Protein AF-A0A2P1QP71-F1 (afdb_monomer)

Organism: NCBI:txid28183

Solvent-accessible surface area (backbone atoms only — not comparable to full-atom values): 4405 Å² total; per-residue (Å²): 136,90,59,76,54,61,58,50,28,45,63,71,65,72,56,57,71,70,61,47,54,56,40,56,69,73,52,53,69,69,51,70,72,70,42,52,56,65,56,44,37,53,46,36,60,73,62,34,41,59,52,53,51,51,62,47,62,78,45,95,67,82,81,73,86,76,82,82,91,127

Secondary structure (DSSP, 8-state):
---HHHHHHHHHHT--HHHHHHHHHHS-HHHHHHS-HHHHHHHIIIIIHHHHHHHHHTS-----------

Foldseek 3Di:
DDDPLLVLLCVVLVDDPVLSVQLVVPDDPVCVVPDGSVRSSVCSVPPRSCVSVVVCVVPPDDPPPDDPDD

Radius of gyration: 13.24 Å; Cα contacts (8 Å, |Δi|>4): 33; chains: 1; bounding box: 23×43×33 Å

Mean predicted aligned error: 9.95 Å

Nearest PDB structures (foldseek):
  3qxe-assembly3_F  TM=4.777E-01  e=4.242E+00  Pseudomonas putida
  2n83-assembly1_B  TM=2.498E-01  e=3.559E+00  Homo sapiens

Structure (mmCIF, N/CA/C/O backbone):
data_AF-A0A2P1QP71-F1
#
_entry.id   AF-A0A2P1QP71-F1
#
loop_
_atom_site.group_PDB
_atom_site.id
_atom_site.type_symbol
_atom_site.label_atom_id
_atom_site.label_alt_id
_atom_site.label_comp_id
_atom_site.label_asym_id
_atom_site.label_entity_id
_atom_site.label_seq_id
_atom_site.pdbx_PDB_ins_code
_atom_site.Cartn_x
_atom_site.Cartn_y
_atom_site.Cartn_z
_atom_site.occupancy
_atom_site.B_iso_or_equiv
_atom_site.auth_seq_id
_atom_site.auth_comp_id
_atom_site.auth_asym_id
_atom_site.auth_atom_id
_atom_site.pdbx_PDB_model_num
ATOM 1 N N . MET A 1 1 ? -16.427 -0.516 11.864 1.00 46.34 1 MET A N 1
ATOM 2 C CA . MET A 1 1 ? -15.269 -0.100 12.695 1.00 46.34 1 MET A CA 1
ATOM 3 C C . MET A 1 1 ? -14.022 -0.834 12.200 1.00 46.34 1 MET A C 1
ATOM 5 O O . MET A 1 1 ? -14.191 -1.930 11.688 1.00 46.34 1 MET A O 1
ATOM 9 N N . ASN A 1 2 ? -12.831 -0.228 12.346 1.00 46.44 2 ASN A N 1
ATOM 10 C CA . ASN A 1 2 ? -11.495 -0.568 11.793 1.00 46.44 2 ASN A CA 1
ATOM 11 C C . ASN A 1 2 ? -11.193 0.043 10.404 1.00 46.44 2 ASN A C 1
ATOM 13 O O . ASN A 1 2 ? -11.866 -0.261 9.435 1.00 46.44 2 ASN A O 1
ATOM 17 N N . THR A 1 3 ? -10.167 0.880 10.201 1.00 58.28 3 THR A N 1
ATOM 18 C CA . THR A 1 3 ? -8.819 0.824 10.793 1.00 58.28 3 THR A CA 1
ATOM 19 C C . THR A 1 3 ? -8.105 2.195 10.738 1.00 58.28 3 THR A C 1
ATOM 21 O O . THR A 1 3 ? -7.926 2.730 9.643 1.00 58.28 3 THR A O 1
ATOM 24 N N . PRO A 1 4 ? -7.550 2.714 11.854 1.00 67.75 4 PRO A N 1
ATOM 25 C CA . PRO A 1 4 ? -6.662 3.894 11.854 1.00 67.75 4 PRO A CA 1
ATOM 26 C C . PRO A 1 4 ? -5.401 3.698 10.992 1.00 67.75 4 PRO A C 1
ATOM 28 O O . PRO A 1 4 ? -4.719 4.655 10.634 1.00 67.75 4 PRO A O 1
ATOM 31 N N . LYS A 1 5 ? -5.096 2.442 10.640 1.00 73.50 5 LYS A N 1
ATOM 32 C CA . LYS A 1 5 ? -3.986 2.051 9.772 1.00 73.50 5 LYS A CA 1
ATOM 33 C C . LYS A 1 5 ? -4.162 2.580 8.343 1.00 73.50 5 LYS A C 1
ATOM 35 O O . LYS A 1 5 ? -3.219 3.159 7.820 1.00 73.50 5 LYS A O 1
ATOM 40 N N . LYS A 1 6 ? -5.352 2.447 7.738 1.00 78.38 6 LYS A N 1
ATOM 41 C CA . LYS A 1 6 ? -5.623 2.940 6.371 1.00 78.38 6 LYS A CA 1
ATOM 42 C C . LYS A 1 6 ? -5.479 4.461 6.282 1.00 78.38 6 LYS A C 1
ATOM 44 O O . LYS A 1 6 ? -4.794 4.953 5.395 1.00 78.38 6 LYS A O 1
ATOM 49 N N . ASP A 1 7 ? -6.064 5.173 7.243 1.00 80.12 7 ASP A N 1
ATOM 50 C CA . ASP A 1 7 ? -6.046 6.641 7.295 1.00 80.12 7 ASP A CA 1
ATOM 51 C C . ASP A 1 7 ? -4.623 7.188 7.502 1.00 80.12 7 ASP A C 1
ATOM 53 O O . ASP A 1 7 ? -4.203 8.129 6.828 1.00 80.12 7 ASP A O 1
ATOM 57 N N . LYS A 1 8 ? -3.832 6.534 8.372 1.00 82.00 8 LYS A N 1
ATOM 58 C CA . LYS A 1 8 ? -2.404 6.8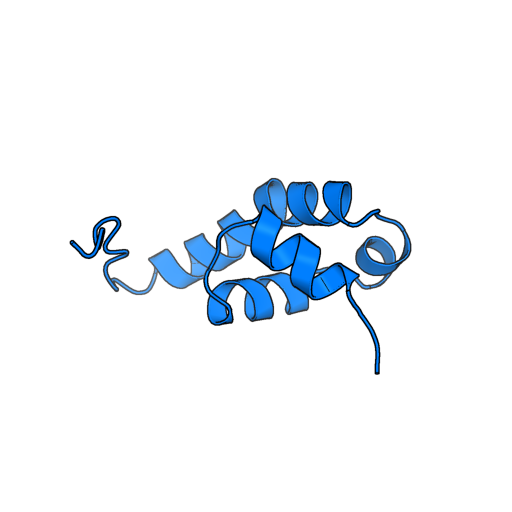41 8.544 1.00 82.00 8 LYS A CA 1
ATOM 59 C C . LYS A 1 8 ? -1.620 6.649 7.250 1.00 82.00 8 LYS A C 1
ATOM 61 O O . LYS A 1 8 ? -0.877 7.546 6.877 1.00 82.00 8 LYS A O 1
ATOM 66 N N . ILE A 1 9 ? -1.798 5.521 6.561 1.00 83.00 9 ILE A N 1
ATOM 67 C CA . ILE A 1 9 ? -1.075 5.234 5.313 1.00 83.00 9 ILE A CA 1
ATOM 68 C C . ILE A 1 9 ? -1.437 6.262 4.237 1.00 83.00 9 ILE A C 1
ATOM 70 O O . ILE A 1 9 ? -0.544 6.800 3.589 1.00 83.00 9 ILE A O 1
ATOM 74 N N . GLN A 1 10 ? -2.724 6.589 4.082 1.00 80.88 10 GLN A N 1
ATOM 75 C CA . GLN A 1 10 ? -3.166 7.595 3.117 1.00 80.88 10 GLN A CA 1
ATOM 76 C C . GLN A 1 10 ? -2.533 8.968 3.399 1.00 80.88 10 GLN A C 1
ATOM 78 O O . GLN A 1 10 ? -2.024 9.610 2.480 1.00 80.88 10 GLN A O 1
ATOM 83 N N . LYS A 1 11 ? -2.500 9.399 4.670 1.00 79.38 11 LYS A N 1
ATOM 84 C CA . LYS A 1 11 ? -1.840 10.651 5.083 1.00 79.38 11 LYS A CA 1
ATOM 85 C C . LYS A 1 11 ? -0.329 10.624 4.863 1.00 79.38 11 LYS A C 1
ATOM 87 O O . LYS A 1 11 ? 0.229 11.627 4.433 1.00 79.38 11 LYS A O 1
ATOM 92 N N . THR A 1 12 ? 0.326 9.493 5.122 1.00 81.88 12 THR A N 1
ATOM 93 C CA . THR A 1 12 ? 1.765 9.311 4.875 1.00 81.88 12 THR A CA 1
ATOM 94 C C . THR A 1 12 ? 2.098 9.415 3.389 1.00 81.88 12 THR A C 1
ATOM 96 O O . THR A 1 12 ? 3.072 10.067 3.030 1.00 81.88 12 THR A O 1
ATOM 99 N N . LEU A 1 13 ? 1.276 8.817 2.527 1.00 78.38 13 LEU A N 1
ATOM 100 C CA . LEU A 1 13 ? 1.499 8.805 1.082 1.00 78.38 13 LEU A CA 1
ATOM 101 C C . LEU A 1 13 ? 1.163 10.138 0.399 1.00 78.38 13 LEU A C 1
ATOM 103 O O . LEU A 1 13 ? 1.637 10.369 -0.708 1.00 78.38 13 LEU A O 1
ATOM 107 N N . LYS A 1 14 ? 0.366 11.010 1.036 1.00 82.88 14 LYS A N 1
ATOM 108 C CA . LYS A 1 14 ? -0.085 12.303 0.479 1.00 82.88 14 LYS A CA 1
ATOM 109 C C . LYS A 1 14 ? -0.708 12.183 -0.925 1.00 82.88 14 LYS A C 1
ATOM 111 O O . LYS A 1 14 ? -0.563 13.076 -1.753 1.00 82.88 14 LYS A O 1
ATOM 116 N N . ILE A 1 15 ? -1.408 11.081 -1.195 1.00 80.56 15 ILE A N 1
ATOM 117 C CA . ILE A 1 15 ? -2.083 10.821 -2.476 1.00 80.56 15 ILE A CA 1
ATOM 118 C C . ILE A 1 15 ? -3.600 11.000 -2.364 1.00 80.56 15 ILE A C 1
ATOM 120 O O . ILE A 1 15 ? -4.179 10.927 -1.275 1.00 80.56 15 ILE A O 1
ATOM 124 N N . THR A 1 16 ? -4.261 11.212 -3.505 1.00 82.31 16 THR A N 1
ATOM 125 C CA . THR A 1 16 ? -5.724 11.311 -3.555 1.00 82.31 16 THR A CA 1
ATOM 126 C C . THR A 1 16 ? -6.371 9.996 -3.120 1.00 82.31 16 THR A C 1
ATOM 128 O O . THR A 1 16 ? -5.835 8.909 -3.348 1.00 82.31 16 THR A O 1
ATOM 131 N N . LYS A 1 17 ? -7.565 10.087 -2.519 1.00 81.44 17 LYS A N 1
ATOM 132 C CA . LYS A 1 17 ? -8.326 8.910 -2.070 1.00 81.44 17 LYS A CA 1
ATOM 133 C C . LYS A 1 17 ? -8.512 7.890 -3.200 1.00 81.44 17 LYS A C 1
ATOM 135 O O . LYS A 1 17 ? -8.333 6.702 -2.976 1.00 81.44 17 LYS A O 1
ATOM 140 N N . ARG A 1 18 ? -8.794 8.363 -4.417 1.00 82.75 18 ARG A N 1
ATOM 141 C CA . ARG A 1 18 ? -8.993 7.511 -5.595 1.00 82.75 18 ARG A CA 1
ATOM 142 C C . ARG A 1 18 ? -7.748 6.682 -5.932 1.00 82.75 18 ARG A C 1
ATOM 144 O O . ARG A 1 18 ? -7.853 5.469 -6.053 1.00 82.75 18 ARG A O 1
ATOM 151 N N . VAL A 1 19 ? -6.576 7.317 -6.016 1.00 82.38 19 VAL A N 1
ATOM 152 C CA . VAL A 1 19 ? -5.308 6.617 -6.300 1.00 82.38 19 VAL A CA 1
ATOM 153 C C . VAL A 1 19 ? -4.945 5.671 -5.158 1.00 82.38 19 VAL A C 1
ATOM 155 O O . VAL A 1 19 ? -4.470 4.564 -5.400 1.00 82.38 19 VAL A O 1
ATOM 158 N N . PHE A 1 20 ? -5.214 6.067 -3.911 1.00 85.81 20 PHE A N 1
ATOM 159 C CA . PHE A 1 20 ? -4.998 5.204 -2.753 1.00 85.81 20 PHE A CA 1
ATOM 160 C C . PHE A 1 20 ? -5.862 3.942 -2.788 1.00 85.81 20 PHE A C 1
ATOM 162 O O . PHE A 1 20 ? -5.359 2.868 -2.479 1.00 85.81 20 PHE A O 1
ATOM 169 N N . GLU A 1 21 ? -7.139 4.043 -3.160 1.00 86.88 21 GLU A N 1
ATOM 170 C CA . GLU A 1 21 ? -8.027 2.880 -3.244 1.00 86.88 21 GLU A CA 1
ATOM 171 C C . GLU A 1 21 ? -7.593 1.895 -4.333 1.00 86.88 21 GLU A C 1
ATOM 173 O O . GLU A 1 21 ? -7.599 0.689 -4.087 1.00 86.88 21 GLU A O 1
ATOM 178 N N . GLU A 1 22 ? -7.136 2.395 -5.481 1.00 87.62 22 GLU A N 1
ATOM 179 C CA . GLU A 1 22 ? -6.565 1.560 -6.544 1.00 87.62 22 GLU A CA 1
ATOM 180 C C . GLU A 1 22 ? -5.262 0.897 -6.095 1.00 87.62 22 GLU A C 1
ATOM 182 O O . GLU A 1 22 ? -5.111 -0.317 -6.217 1.00 87.62 22 GLU A O 1
ATOM 187 N N . CYS A 1 23 ? -4.361 1.654 -5.459 1.00 86.62 23 CYS A N 1
ATOM 188 C CA . CYS A 1 23 ? -3.163 1.076 -4.856 1.00 86.62 23 CYS A CA 1
ATOM 189 C C . CYS A 1 23 ? -3.521 0.006 -3.823 1.00 86.62 23 CYS A C 1
ATOM 191 O O . CYS A 1 23 ? -2.884 -1.037 -3.772 1.00 86.62 23 CYS A O 1
ATOM 193 N N . TRP A 1 24 ? -4.554 0.236 -3.013 1.00 87.25 24 TRP A N 1
ATOM 194 C CA . TRP A 1 24 ? -4.966 -0.692 -1.966 1.00 87.25 24 TRP A CA 1
ATOM 195 C C . TRP A 1 24 ? -5.475 -2.028 -2.511 1.00 87.25 24 TRP A C 1
ATOM 197 O O . TRP A 1 24 ? -5.295 -3.051 -1.855 1.00 87.25 24 TRP A O 1
ATOM 207 N N . ARG A 1 25 ? -6.104 -2.031 -3.692 1.00 88.75 25 ARG A N 1
ATOM 208 C CA . ARG A 1 25 ? -6.580 -3.253 -4.362 1.00 88.75 25 ARG A CA 1
ATOM 209 C C . ARG A 1 25 ? -5.441 -4.115 -4.896 1.00 88.75 25 ARG A C 1
ATOM 211 O O . ARG A 1 25 ? -5.562 -5.332 -4.876 1.00 88.75 25 ARG A O 1
ATOM 218 N N . GLU A 1 26 ? -4.341 -3.492 -5.306 1.00 87.56 26 GLU A N 1
ATOM 219 C CA . GLU A 1 26 ? -3.157 -4.198 -5.807 1.00 87.56 26 GLU A CA 1
ATOM 220 C C . GLU A 1 26 ? -2.279 -4.757 -4.665 1.00 87.56 26 GLU A C 1
ATOM 222 O O . GLU A 1 26 ? -1.343 -5.516 -4.917 1.00 87.56 26 GLU A O 1
ATOM 227 N N . ILE A 1 27 ? -2.551 -4.400 -3.399 1.00 88.00 27 ILE A N 1
ATOM 228 C CA . ILE A 1 27 ? -1.788 -4.907 -2.251 1.00 88.00 27 ILE A CA 1
ATOM 229 C C . ILE A 1 27 ? -2.136 -6.380 -2.006 1.00 88.00 27 ILE A C 1
ATOM 231 O O . ILE A 1 27 ? -3.289 -6.699 -1.701 1.00 88.00 27 ILE A O 1
ATOM 235 N N . PRO A 1 28 ? -1.140 -7.279 -1.983 1.00 88.50 28 PRO A N 1
ATOM 236 C CA . PRO A 1 28 ? -1.374 -8.661 -1.602 1.00 88.50 28 PRO A CA 1
ATOM 237 C C . PRO A 1 28 ? -1.824 -8.773 -0.140 1.00 88.50 28 PRO A C 1
ATOM 239 O O . PRO A 1 28 ? -1.207 -8.191 0.758 1.00 88.50 28 PRO A O 1
ATOM 242 N N . GLU A 1 29 ? -2.840 -9.594 0.142 1.00 87.12 29 GLU A N 1
ATOM 243 C CA . GLU A 1 29 ? -3.367 -9.770 1.505 1.00 87.12 29 GLU A CA 1
ATOM 244 C C . GLU A 1 29 ? -2.296 -10.165 2.532 1.00 87.12 29 GLU A C 1
ATOM 246 O O . GLU A 1 29 ? -2.327 -9.708 3.678 1.00 87.12 29 GLU A O 1
ATOM 251 N N . TYR A 1 30 ? -1.329 -10.998 2.133 1.00 88.19 30 TYR A N 1
ATOM 252 C CA . TYR A 1 30 ? -0.238 -11.413 3.015 1.00 88.19 30 TYR A CA 1
ATOM 253 C C . TYR A 1 30 ? 0.667 -10.233 3.399 1.00 88.19 30 TYR A C 1
ATOM 255 O O . TYR A 1 30 ? 1.128 -10.170 4.537 1.00 88.19 30 TYR A O 1
ATOM 263 N N . MET A 1 31 ? 0.884 -9.267 2.499 1.00 86.00 31 MET A N 1
ATOM 264 C CA . MET A 1 31 ? 1.641 -8.048 2.798 1.00 86.00 31 MET A CA 1
ATOM 265 C C . MET A 1 31 ? 0.843 -7.104 3.691 1.00 86.00 31 MET A C 1
ATOM 267 O O . MET A 1 31 ? 1.391 -6.580 4.657 1.00 86.00 31 MET A O 1
ATOM 271 N N . ALA A 1 32 ? -0.460 -6.944 3.445 1.00 85.38 32 ALA A N 1
ATOM 272 C CA . ALA A 1 32 ? -1.324 -6.109 4.283 1.00 85.38 32 ALA A CA 1
ATOM 273 C C . ALA A 1 32 ? -1.367 -6.582 5.753 1.00 85.38 32 ALA A C 1
ATOM 275 O O . ALA A 1 32 ? -1.457 -5.761 6.677 1.00 85.38 32 ALA A O 1
ATOM 276 N N . LYS A 1 33 ? -1.283 -7.906 5.960 1.00 86.06 33 LYS A N 1
ATOM 277 C CA . LYS A 1 33 ? -1.242 -8.558 7.279 1.00 86.06 33 LYS A CA 1
ATOM 278 C C . LYS A 1 33 ? 0.155 -8.535 7.913 1.00 86.06 33 LYS A C 1
ATOM 280 O O . LYS A 1 33 ? 0.247 -8.341 9.120 1.00 86.06 33 LYS A O 1
ATOM 285 N N . LYS A 1 34 ? 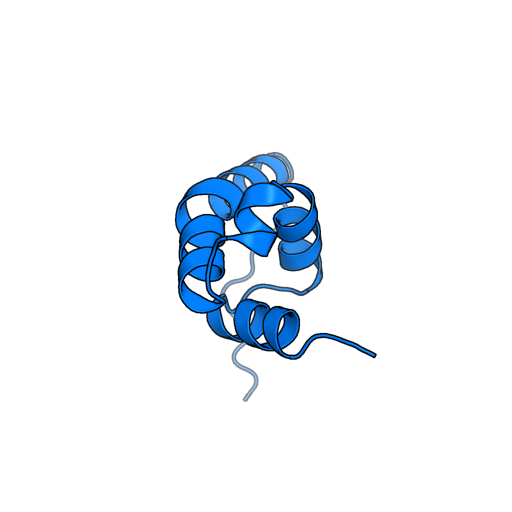1.221 -8.710 7.122 1.00 88.25 34 LYS A N 1
ATOM 286 C CA . LYS A 1 34 ? 2.609 -8.814 7.613 1.00 88.25 34 LYS A CA 1
ATOM 287 C C . LYS A 1 34 ? 3.281 -7.460 7.862 1.00 88.25 34 LYS A C 1
ATOM 289 O O . LYS A 1 34 ? 4.041 -7.339 8.813 1.00 88.25 34 LYS A O 1
ATOM 294 N N . LEU A 1 35 ? 3.017 -6.461 7.021 1.00 87.25 35 LEU A N 1
ATOM 295 C CA . LEU A 1 35 ? 3.719 -5.177 7.055 1.00 87.25 35 LEU A CA 1
ATOM 296 C C . LEU A 1 35 ? 3.079 -4.189 8.033 1.00 87.25 35 LEU A C 1
ATOM 298 O O . LEU A 1 35 ? 1.850 -4.089 8.160 1.00 87.25 35 LEU A O 1
ATOM 302 N N . SER A 1 36 ? 3.922 -3.398 8.693 1.00 87.75 36 SER A N 1
ATOM 303 C CA . SER A 1 36 ? 3.486 -2.251 9.498 1.00 87.75 36 SER A CA 1
ATOM 304 C C . SER A 1 36 ? 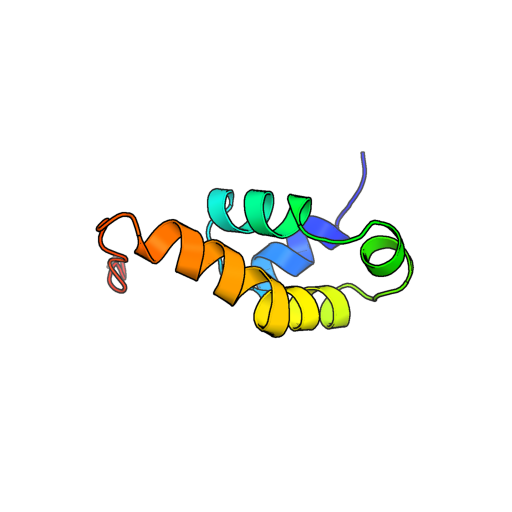2.911 -1.131 8.624 1.00 87.75 36 SER A C 1
ATOM 306 O O . SER A 1 36 ? 3.050 -1.143 7.408 1.00 87.75 36 SER A O 1
ATOM 308 N N . ALA A 1 37 ? 2.241 -0.138 9.223 1.00 84.19 37 ALA A N 1
ATOM 309 C CA . ALA A 1 37 ? 1.670 0.981 8.457 1.00 84.19 37 ALA A CA 1
ATOM 310 C C . ALA A 1 37 ? 2.732 1.723 7.621 1.00 84.19 37 ALA A C 1
ATOM 312 O O . ALA A 1 37 ? 2.474 2.075 6.478 1.00 84.19 37 ALA A O 1
ATOM 313 N N . ILE A 1 38 ? 3.926 1.918 8.187 1.00 86.62 38 ILE A N 1
ATOM 314 C CA . ILE A 1 38 ? 5.040 2.608 7.526 1.00 86.62 38 ILE A CA 1
ATOM 315 C C . ILE A 1 38 ? 5.599 1.750 6.387 1.00 86.62 38 ILE A C 1
ATOM 317 O O . ILE A 1 38 ? 5.658 2.214 5.256 1.00 86.62 38 ILE A O 1
ATOM 321 N N . GLU A 1 39 ? 5.908 0.479 6.650 1.00 88.50 39 GLU A N 1
ATOM 322 C CA . GLU A 1 39 ? 6.433 -0.428 5.622 1.00 88.50 39 GLU A CA 1
ATOM 323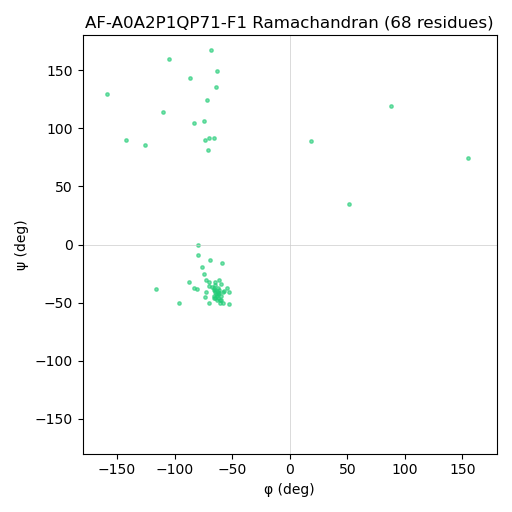 C C . GLU A 1 39 ? 5.446 -0.651 4.476 1.00 88.50 39 GLU A C 1
ATOM 325 O O . GLU A 1 39 ? 5.838 -0.725 3.315 1.00 88.50 39 GLU A O 1
ATOM 330 N N . LEU A 1 40 ? 4.148 -0.726 4.784 1.00 88.12 40 LEU A N 1
ATOM 331 C CA . LEU A 1 40 ? 3.118 -0.855 3.765 1.00 88.12 40 LEU A CA 1
ATOM 332 C C . LEU A 1 40 ? 3.015 0.426 2.926 1.00 88.12 40 LEU A C 1
ATOM 334 O O . LEU A 1 40 ? 2.828 0.333 1.718 1.00 88.12 40 LEU A O 1
ATOM 338 N N . ALA A 1 41 ? 3.185 1.606 3.533 1.00 86.62 41 ALA A N 1
ATOM 339 C CA . ALA A 1 41 ? 3.275 2.864 2.795 1.00 86.62 41 ALA A CA 1
ATOM 340 C C . ALA A 1 41 ? 4.503 2.881 1.870 1.00 86.62 41 ALA A C 1
ATOM 342 O O . ALA A 1 41 ? 4.359 3.168 0.687 1.00 86.62 41 ALA A O 1
ATOM 343 N N . GLU A 1 42 ? 5.687 2.506 2.357 1.00 89.00 42 GLU A N 1
ATOM 344 C CA . GLU A 1 42 ? 6.891 2.432 1.518 1.00 89.00 42 GLU A CA 1
ATOM 345 C C . GLU A 1 42 ? 6.750 1.413 0.382 1.00 89.00 42 GLU A C 1
ATOM 347 O O . GLU A 1 42 ? 7.124 1.698 -0.756 1.00 89.00 42 GLU A O 1
ATOM 352 N N . TYR A 1 43 ? 6.162 0.248 0.662 1.00 89.88 43 TYR A N 1
ATOM 353 C CA . TYR A 1 43 ? 5.882 -0.767 -0.349 1.00 89.88 43 TYR A CA 1
ATOM 354 C C . TYR A 1 43 ? 4.940 -0.234 -1.429 1.00 89.88 43 TYR A C 1
ATOM 356 O O . TYR A 1 43 ? 5.233 -0.356 -2.620 1.00 89.88 43 TYR A O 1
ATOM 364 N N . ILE A 1 44 ? 3.840 0.411 -1.022 1.00 89.00 44 ILE A N 1
ATOM 365 C CA . ILE A 1 44 ? 2.916 1.055 -1.956 1.00 89.00 44 ILE A CA 1
ATOM 366 C C . ILE A 1 44 ? 3.673 2.093 -2.781 1.00 89.00 44 ILE A C 1
ATOM 368 O O . ILE A 1 44 ? 3.609 2.040 -3.999 1.00 89.00 44 ILE A O 1
ATOM 372 N N . GLN A 1 45 ? 4.434 2.989 -2.157 1.00 87.19 45 GLN A N 1
ATOM 373 C CA . GLN A 1 45 ? 5.145 4.060 -2.854 1.00 87.19 45 GLN A CA 1
ATOM 374 C C . GLN A 1 45 ? 6.174 3.544 -3.871 1.00 87.19 45 GLN A C 1
ATOM 376 O O . GLN A 1 45 ? 6.301 4.128 -4.944 1.00 87.19 45 GLN A O 1
ATOM 381 N N . ARG A 1 46 ? 6.903 2.464 -3.557 1.00 87.75 46 ARG A N 1
ATOM 382 C CA . ARG A 1 46 ? 7.980 1.933 -4.413 1.00 87.75 46 ARG A CA 1
ATOM 383 C C . ARG A 1 46 ? 7.506 0.942 -5.472 1.00 87.75 46 ARG A C 1
ATOM 385 O O . ARG A 1 46 ? 8.112 0.883 -6.535 1.00 87.75 46 ARG A O 1
ATOM 392 N N . HIS A 1 47 ? 6.464 0.160 -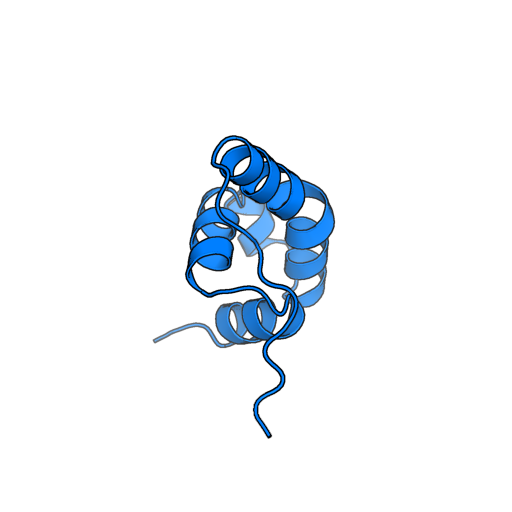5.193 1.00 88.44 47 HIS A N 1
ATOM 393 C CA . HIS A 1 47 ? 6.062 -0.955 -6.060 1.00 88.44 47 HIS A CA 1
ATOM 394 C C . HIS A 1 47 ? 4.679 -0.784 -6.681 1.00 88.44 47 HIS A C 1
ATOM 396 O O . HIS A 1 47 ? 4.490 -1.154 -7.834 1.00 88.44 47 HIS A O 1
ATOM 402 N N . ILE A 1 48 ? 3.714 -0.232 -5.944 1.00 89.12 48 ILE A N 1
ATOM 403 C CA . ILE A 1 48 ? 2.314 -0.189 -6.386 1.00 89.12 48 ILE A CA 1
ATOM 404 C C . ILE A 1 48 ? 1.984 1.143 -7.055 1.00 89.12 48 ILE A C 1
ATOM 406 O O . ILE A 1 48 ? 1.460 1.174 -8.164 1.00 89.12 48 ILE A O 1
ATOM 410 N N . LEU A 1 49 ? 2.329 2.247 -6.397 1.00 84.88 49 LEU A N 1
ATOM 411 C CA . LEU A 1 49 ? 2.098 3.607 -6.852 1.00 84.88 49 LEU A CA 1
ATOM 412 C C . LEU A 1 49 ? 2.633 3.833 -8.270 1.00 84.88 49 LEU A C 1
ATOM 414 O O . LEU A 1 49 ? 1.826 4.256 -9.086 1.00 84.88 49 LEU A O 1
ATOM 418 N N . PRO A 1 50 ? 3.894 3.502 -8.626 1.00 84.06 50 PRO A N 1
ATOM 419 C CA . PRO A 1 50 ? 4.374 3.667 -9.997 1.00 84.06 50 PRO A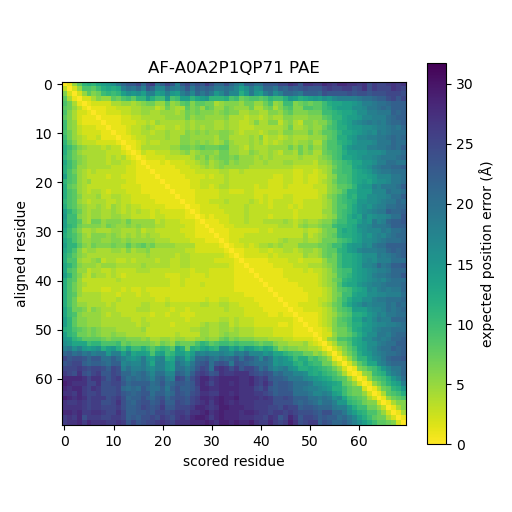 CA 1
ATOM 420 C C . PRO A 1 50 ? 3.602 2.823 -11.012 1.00 84.06 50 PRO A C 1
ATOM 422 O O . PRO A 1 50 ? 3.456 3.249 -12.149 1.00 84.06 50 PRO A O 1
ATOM 425 N N . VAL A 1 51 ? 3.074 1.655 -10.636 1.00 85.56 51 VAL A N 1
ATOM 426 C CA . VAL A 1 51 ? 2.268 0.814 -11.536 1.00 85.56 51 VAL A CA 1
ATOM 427 C C . VAL A 1 51 ? 0.886 1.427 -11.748 1.00 85.56 51 VAL A C 1
ATOM 429 O O . VAL A 1 51 ? 0.428 1.528 -12.883 1.00 85.56 51 VAL A O 1
ATOM 432 N N . VAL A 1 52 ? 0.235 1.884 -10.676 1.00 83.25 52 VAL A N 1
ATOM 433 C CA . VAL A 1 52 ? -1.081 2.538 -10.728 1.00 83.25 52 VAL A CA 1
ATOM 434 C C . VAL A 1 52 ? -0.998 3.877 -11.460 1.00 83.25 52 VAL A C 1
ATOM 436 O O . VAL A 1 52 ? -1.817 4.148 -12.333 1.00 83.25 52 VAL A O 1
ATOM 439 N N . THR A 1 53 ? 0.020 4.694 -11.180 1.00 76.88 53 THR A N 1
ATOM 440 C CA . THR A 1 53 ? 0.223 5.970 -11.876 1.00 76.88 53 THR A CA 1
ATOM 441 C C . THR A 1 53 ? 0.708 5.778 -13.306 1.00 76.88 53 THR A C 1
ATOM 443 O O . THR A 1 53 ? 0.333 6.573 -14.153 1.00 76.88 53 THR A O 1
ATOM 446 N N . SER A 1 54 ? 1.461 4.718 -13.628 1.00 70.25 54 SER A N 1
ATOM 447 C CA . SER A 1 54 ? 1.808 4.400 -15.025 1.00 70.25 54 SER A CA 1
ATOM 448 C C . SER A 1 54 ? 0.600 3.907 -15.825 1.00 70.25 54 SER A C 1
ATOM 450 O O . SER A 1 54 ? 0.472 4.255 -16.997 1.00 70.25 54 SER A O 1
ATOM 452 N N . LYS A 1 55 ? -0.313 3.147 -15.198 1.00 61.72 55 LYS A N 1
ATOM 453 C CA . LYS A 1 55 ? -1.615 2.790 -15.789 1.00 61.72 55 LYS A CA 1
ATOM 454 C C . LYS A 1 55 ? -2.459 4.046 -16.052 1.00 61.72 55 LYS A C 1
ATOM 456 O O . LYS A 1 55 ? -3.061 4.158 -17.115 1.00 61.72 55 LYS A O 1
ATOM 461 N N . GLU A 1 56 ? -2.451 5.012 -15.131 1.00 55.00 56 GLU A N 1
ATOM 462 C CA . GLU A 1 56 ? -3.120 6.312 -15.310 1.00 55.00 56 GLU A CA 1
ATOM 463 C C . GLU A 1 56 ? -2.365 7.247 -16.278 1.00 55.00 56 GLU A C 1
ATOM 465 O O . GLU A 1 56 ? -3.005 8.055 -16.932 1.00 55.00 56 GLU A O 1
ATOM 470 N N . CYS A 1 57 ? -1.045 7.120 -16.467 1.00 43.81 57 CYS A N 1
ATOM 471 C CA . CYS A 1 57 ? -0.273 7.904 -17.449 1.00 43.81 57 CYS A CA 1
ATOM 472 C C . CYS A 1 57 ? -0.587 7.546 -18.909 1.00 43.81 57 CYS A C 1
ATOM 474 O O . CYS A 1 57 ? -0.241 8.312 -19.806 1.00 43.81 57 CYS A O 1
ATOM 476 N N . TYR A 1 58 ? -1.272 6.428 -19.170 1.00 43.94 58 TYR A N 1
ATOM 477 C CA . TYR A 1 58 ? -1.886 6.172 -20.480 1.00 43.94 58 TYR A CA 1
ATOM 478 C C . TYR A 1 58 ? -3.224 6.910 -20.677 1.00 43.94 58 TYR A C 1
ATOM 480 O O . TYR A 1 58 ? -3.822 6.838 -21.749 1.00 43.94 58 TYR A O 1
ATOM 488 N N . GLN A 1 59 ? -3.680 7.667 -19.674 1.00 44.03 59 GLN A N 1
ATOM 489 C CA . GLN A 1 59 ? -4.720 8.682 -19.796 1.00 44.03 59 GLN A CA 1
ATOM 490 C C . GLN A 1 59 ? -4.065 10.064 -19.615 1.00 44.03 59 GLN A C 1
ATOM 492 O O . GLN A 1 59 ? -3.613 10.395 -18.519 1.00 44.03 59 GLN A O 1
ATOM 497 N N . PRO A 1 60 ? -4.019 10.926 -20.647 1.00 40.34 60 PRO A N 1
ATOM 498 C CA . PRO A 1 60 ? -3.547 12.296 -20.496 1.00 40.34 60 PRO A CA 1
ATOM 499 C C . PRO A 1 60 ? -4.585 13.098 -19.701 1.00 40.34 60 PRO A C 1
ATOM 501 O 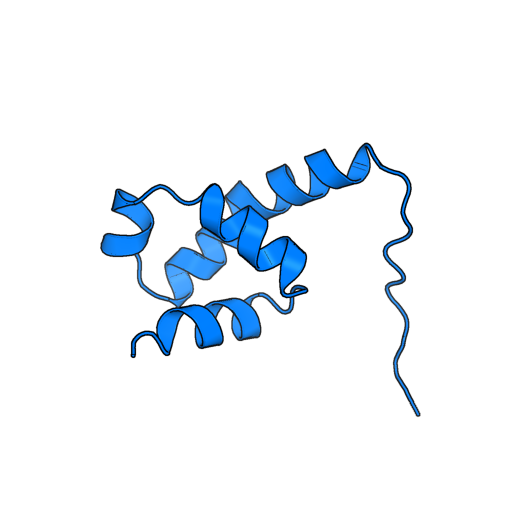O . PRO A 1 60 ? -5.416 13.813 -20.256 1.00 40.34 60 PRO A O 1
ATOM 504 N N . ARG A 1 61 ? -4.572 12.980 -18.375 1.00 42.75 61 ARG A N 1
ATOM 505 C CA . ARG A 1 61 ? -5.243 13.920 -17.477 1.00 42.75 61 ARG A CA 1
ATOM 506 C C . ARG A 1 61 ? -4.243 14.432 -16.460 1.00 42.75 61 ARG A C 1
ATOM 508 O O . ARG A 1 61 ? -4.107 13.900 -15.370 1.00 42.75 61 ARG A O 1
ATOM 515 N N . ILE A 1 62 ? -3.539 15.471 -16.903 1.00 46.88 62 ILE A N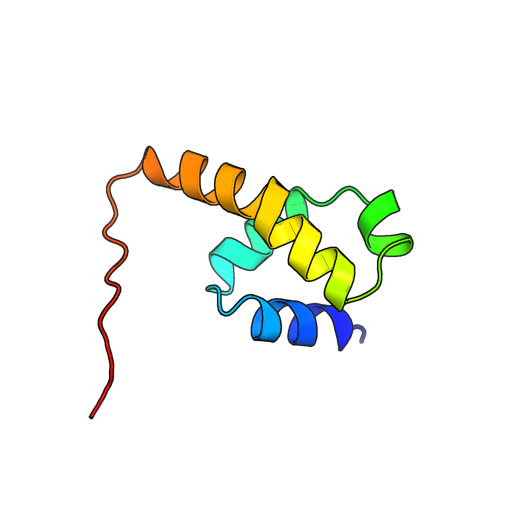 1
ATOM 516 C CA . ILE A 1 62 ? -3.086 16.633 -16.133 1.00 46.88 62 ILE A CA 1
ATOM 517 C C . ILE A 1 62 ? -3.098 16.392 -14.615 1.00 46.88 62 ILE A C 1
ATOM 519 O O . ILE A 1 62 ? -4.068 16.705 -13.924 1.00 46.88 62 ILE A O 1
ATOM 523 N N . PHE A 1 63 ? -1.988 15.875 -14.088 1.00 42.66 63 PHE A N 1
ATOM 524 C CA . PHE A 1 63 ? -1.632 16.119 -12.696 1.00 42.66 63 PHE A CA 1
ATOM 525 C C . PHE A 1 63 ? -1.236 17.596 -12.600 1.00 42.66 63 PHE A C 1
ATOM 527 O O . PHE A 1 63 ? -0.089 17.962 -12.845 1.00 42.66 63 PHE A O 1
ATOM 534 N N . ASN A 1 64 ? -2.208 18.457 -12.287 1.00 39.56 64 ASN A N 1
ATOM 535 C CA . ASN A 1 64 ? -1.923 19.796 -11.783 1.00 39.56 64 ASN A CA 1
ATOM 536 C C . ASN A 1 64 ? -1.250 19.632 -10.416 1.00 39.56 64 ASN A C 1
ATOM 538 O O . ASN A 1 64 ? -1.901 19.525 -9.378 1.00 39.56 64 ASN A O 1
ATOM 542 N N . ILE A 1 65 ? 0.078 19.569 -10.429 1.00 49.84 65 ILE A N 1
ATOM 543 C CA . ILE A 1 65 ? 0.903 19.915 -9.278 1.00 49.84 65 ILE A CA 1
ATOM 544 C C . ILE A 1 65 ? 0.842 21.440 -9.205 1.00 49.84 65 ILE A C 1
ATOM 546 O O . ILE A 1 65 ? 1.614 22.126 -9.867 1.00 49.84 65 ILE A O 1
ATOM 550 N N . GLY A 1 66 ? -0.139 21.970 -8.479 1.00 53.03 66 GLY A N 1
ATOM 551 C CA . GLY A 1 66 ? -0.293 23.413 -8.330 1.00 53.03 66 GLY A CA 1
ATOM 552 C C . GLY A 1 66 ? -1.718 23.835 -8.026 1.00 53.03 66 GLY A C 1
ATOM 553 O O . GLY A 1 66 ? -2.391 24.387 -8.885 1.00 53.03 66 GLY A O 1
ATOM 554 N N . GLN A 1 67 ? -2.162 23.611 -6.794 1.00 40.03 67 GLN A N 1
ATOM 555 C CA . GLN A 1 67 ? -3.124 24.515 -6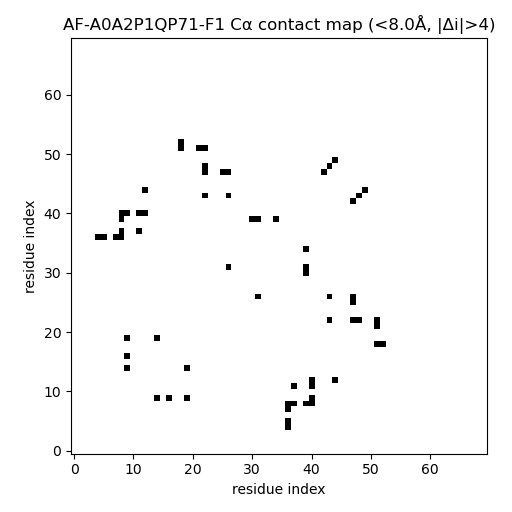.176 1.00 40.03 67 GLN A CA 1
ATOM 556 C C . GLN A 1 67 ? -2.749 24.635 -4.698 1.00 40.03 67 GLN A C 1
ATOM 558 O O . GLN A 1 67 ? -3.082 23.794 -3.865 1.00 40.03 67 GLN A O 1
ATOM 563 N N . ILE A 1 68 ? -1.896 25.621 -4.431 1.00 50.16 68 ILE A N 1
ATOM 564 C CA . ILE A 1 68 ? -1.784 26.257 -3.124 1.00 50.16 68 ILE A CA 1
ATOM 565 C C . ILE A 1 68 ? -2.904 27.297 -3.163 1.00 50.16 68 ILE A C 1
ATOM 567 O O . ILE A 1 68 ? -2.800 28.255 -3.922 1.00 50.16 68 ILE A O 1
ATOM 571 N N . ASP A 1 69 ? -4.004 27.032 -2.464 1.00 51.88 69 ASP A N 1
ATOM 572 C CA . ASP A 1 69 ? -5.014 28.049 -2.175 1.00 51.88 69 ASP A CA 1
ATOM 573 C C . ASP A 1 69 ? -4.451 28.974 -1.081 1.00 51.88 69 ASP A C 1
ATOM 575 O O . ASP A 1 69 ? -4.339 28.557 0.075 1.00 51.88 69 ASP A O 1
ATOM 579 N N . ASP A 1 70 ? -4.062 30.186 -1.482 1.00 41.56 70 ASP A N 1
ATOM 580 C CA . ASP A 1 70 ? -4.266 31.456 -0.761 1.00 41.56 70 ASP A CA 1
ATOM 581 C C . ASP A 1 70 ? -4.495 32.568 -1.800 1.00 41.56 70 ASP A C 1
ATOM 583 O O . ASP A 1 70 ? -3.672 32.664 -2.745 1.00 41.56 70 ASP A O 1
#

pLDDT: mean 74.26, std 17.27, range [39.56, 89.88]

Sequence (70 aa):
MNTPKKDKIQKTLKITKRVFEECWREIPEYMAKKLSAIELAEYIQRHILPVVTSKECYQPRIFNIGQIDD